Protein AF-A0A7R9BYL3-F1 (afdb_monomer_lite)

Radius of gyration: 35.92 Å; chains: 1; bounding box: 53×91×106 Å

Sequence (139 aa):
MCGCGKMTPLSLVSWRILCLKVLLVFSSTSARPHCCGPRDGAVPDSAQHYLMTFGYLPQSDFEIGNLRTEEELINAIKEMQTFAGIPATGKIDEKTLKLMHTPRCGLPDVDKSFGGDRTRPKRYLLQGQRWPRTALTWT

Structure (mmCIF, N/CA/C/O backbone):
data_AF-A0A7R9BYL3-F1
#
_entry.id   AF-A0A7R9BYL3-F1
#
loop_
_atom_site.group_PDB
_atom_site.id
_atom_site.type_symbol
_atom_site.label_atom_id
_atom_site.label_alt_id
_atom_site.label_comp_id
_atom_site.label_asym_id
_atom_site.label_entity_id
_atom_site.label_seq_id
_atom_site.pdbx_PDB_ins_code
_atom_site.Cartn_x
_atom_site.Cartn_y
_atom_site.Cartn_z
_atom_site.occupancy
_atom_site.B_iso_or_equiv
_atom_site.auth_seq_id
_atom_site.auth_comp_id
_atom_site.auth_asym_id
_atom_site.auth_atom_id
_atom_site.pdbx_PDB_model_num
ATOM 1 N N . MET A 1 1 ? -28.660 -72.169 81.710 1.00 34.34 1 MET A N 1
ATOM 2 C CA . MET A 1 1 ? -27.658 -73.121 81.185 1.00 34.34 1 MET A CA 1
ATOM 3 C C . MET A 1 1 ? -27.062 -72.544 79.905 1.00 34.34 1 MET A C 1
ATOM 5 O O . MET A 1 1 ? -27.837 -72.177 79.039 1.00 34.34 1 MET A O 1
ATOM 9 N N . CYS A 1 2 ? -25.731 -72.368 79.915 1.00 36.94 2 CYS A N 1
ATOM 10 C CA . CYS A 1 2 ? -24.716 -72.319 78.838 1.00 36.94 2 CYS A CA 1
ATOM 11 C C . CYS A 1 2 ? -25.166 -71.929 77.407 1.00 36.94 2 CYS A C 1
ATOM 13 O O . CYS A 1 2 ? -26.085 -72.527 76.877 1.00 36.94 2 CYS A O 1
ATOM 15 N N . GLY A 1 3 ? -24.554 -70.997 76.668 1.00 35.19 3 GLY A N 1
ATOM 16 C CA . GLY A 1 3 ? -23.188 -70.464 76.706 1.00 35.19 3 GLY A CA 1
ATOM 17 C C . GLY A 1 3 ? -22.341 -71.001 75.534 1.00 35.19 3 GLY A C 1
ATOM 18 O O . GLY A 1 3 ? -22.177 -72.209 75.429 1.00 35.19 3 GLY A O 1
ATOM 19 N N . CYS A 1 4 ? -21.758 -70.071 74.756 1.00 41.25 4 CYS A N 1
ATOM 20 C CA . CYS A 1 4 ? -20.717 -70.199 73.705 1.00 41.25 4 CYS A CA 1
ATOM 21 C C . CYS A 1 4 ? -21.119 -70.816 72.343 1.00 41.25 4 CYS A C 1
ATOM 23 O O . CYS A 1 4 ? -21.715 -71.874 72.292 1.00 41.25 4 CYS A O 1
ATOM 25 N N . GLY A 1 5 ? -20.773 -70.269 71.170 1.00 45.81 5 GLY A N 1
ATOM 26 C CA . GLY A 1 5 ? -19.981 -69.088 70.825 1.00 45.81 5 GLY A CA 1
ATOM 27 C C . GLY A 1 5 ? -19.107 -69.321 69.578 1.00 45.81 5 GLY A C 1
ATOM 28 O O . GLY A 1 5 ? -18.268 -70.209 69.599 1.00 45.81 5 GLY A O 1
ATOM 29 N N . LYS A 1 6 ? -19.227 -68.395 68.607 1.00 50.41 6 LYS A N 1
ATOM 30 C CA . LYS A 1 6 ? -18.206 -67.910 67.641 1.00 50.41 6 LYS A CA 1
ATOM 31 C C . LYS A 1 6 ? -17.907 -68.771 66.395 1.00 50.41 6 LYS A C 1
ATOM 33 O O . LYS A 1 6 ? -17.361 -69.854 66.503 1.00 50.41 6 LYS A O 1
ATOM 38 N N . MET A 1 7 ? -18.084 -68.189 65.203 1.00 45.28 7 MET A N 1
ATOM 39 C CA . MET A 1 7 ? -17.014 -67.519 64.431 1.00 45.28 7 MET A CA 1
ATOM 40 C C . MET A 1 7 ? -17.595 -66.859 63.165 1.00 45.28 7 MET A C 1
ATOM 42 O O . MET A 1 7 ? -18.456 -67.411 62.489 1.00 45.28 7 MET A O 1
ATOM 46 N N . THR A 1 8 ? -17.152 -65.631 62.904 1.00 57.56 8 THR A N 1
ATOM 47 C CA . THR A 1 8 ? -17.498 -64.770 61.762 1.00 57.56 8 THR A CA 1
ATOM 48 C C . THR A 1 8 ? -16.835 -65.254 60.465 1.00 57.56 8 THR A C 1
ATOM 50 O O . THR A 1 8 ? -15.825 -65.953 60.513 1.00 57.56 8 THR A O 1
ATOM 53 N N . PRO A 1 9 ? -17.357 -64.852 59.291 1.00 49.78 9 PRO A N 1
ATOM 54 C CA . PRO A 1 9 ? -16.570 -63.914 58.486 1.00 49.78 9 PRO A CA 1
ATOM 55 C C . PRO A 1 9 ? -17.449 -62.845 57.813 1.00 49.78 9 PRO A C 1
ATOM 57 O O . PRO A 1 9 ? -17.991 -63.027 56.725 1.00 49.78 9 PRO A O 1
ATOM 60 N N . LEU A 1 10 ? -17.548 -61.675 58.447 1.00 50.59 10 LEU A N 1
ATOM 61 C CA . LEU A 1 10 ? -17.973 -60.440 57.786 1.00 50.59 10 LEU A CA 1
ATOM 62 C C . LEU A 1 10 ? -16.727 -59.753 57.211 1.00 50.59 10 LEU A C 1
ATOM 64 O O . LEU A 1 10 ? -16.177 -58.855 57.839 1.00 50.59 10 LEU A O 1
ATOM 68 N N . SER A 1 11 ? -16.242 -60.181 56.044 1.00 56.84 11 SER A N 1
ATOM 69 C CA . SER A 1 11 ? -15.172 -59.433 55.351 1.00 56.84 11 SER A CA 1
ATOM 70 C C . SER A 1 11 ? -15.277 -59.364 53.828 1.00 56.84 11 SER A C 1
ATOM 72 O O . SER A 1 11 ? -14.435 -58.731 53.205 1.00 56.84 11 SER A O 1
ATOM 74 N N . LEU A 1 12 ? -16.325 -59.911 53.203 1.00 51.91 12 LEU A N 1
ATOM 75 C CA . LEU A 1 12 ? -16.410 -59.939 51.732 1.00 51.91 12 LEU A CA 1
ATOM 76 C C . LEU A 1 12 ? -17.567 -59.149 51.113 1.00 51.91 12 LEU A C 1
ATOM 78 O O . LEU A 1 12 ? -17.619 -58.999 49.895 1.00 51.91 12 LEU A O 1
ATOM 82 N N . VAL A 1 13 ? -18.451 -58.561 51.921 1.00 53.81 13 VAL A N 1
ATOM 83 C CA . VAL A 1 13 ? -19.599 -57.791 51.398 1.00 53.81 13 VAL A CA 1
ATOM 84 C C . VAL A 1 13 ? -19.360 -56.271 51.437 1.00 53.81 13 VAL A C 1
ATOM 86 O O . VAL A 1 13 ? -20.019 -55.522 50.721 1.00 53.81 13 VAL A O 1
ATOM 89 N N . SER A 1 14 ? -18.356 -55.801 52.189 1.00 54.31 14 SER A N 1
ATOM 90 C CA . SER A 1 14 ? -18.088 -54.362 52.371 1.00 54.31 14 SER A CA 1
ATOM 91 C C . SER A 1 14 ? -17.481 -53.679 51.131 1.00 54.31 14 SER A C 1
ATOM 93 O O . SER A 1 14 ? -17.739 -52.505 50.879 1.00 54.31 14 SER A O 1
ATOM 95 N N . TRP A 1 15 ? -16.749 -54.409 50.277 1.00 48.69 15 TRP A N 1
ATOM 96 C CA . TRP A 1 15 ? -16.133 -53.807 49.082 1.00 48.69 15 TRP A CA 1
ATOM 97 C C . TRP A 1 15 ? -17.114 -53.614 47.916 1.00 48.69 15 TRP A C 1
ATOM 99 O O . TRP A 1 15 ? -16.976 -52.687 47.121 1.00 48.69 15 TRP A O 1
ATOM 109 N N . ARG A 1 16 ? -18.156 -54.449 47.813 1.00 53.41 16 ARG A N 1
ATOM 110 C CA . ARG A 1 16 ? -19.139 -54.338 46.719 1.00 53.41 16 ARG A CA 1
ATOM 111 C C . ARG A 1 16 ? -20.052 -53.119 46.851 1.00 53.41 16 ARG A C 1
ATOM 113 O O . ARG A 1 16 ? -20.526 -52.609 45.842 1.00 53.41 16 ARG A O 1
ATOM 120 N N . ILE A 1 17 ? -20.259 -52.622 48.069 1.00 53.78 17 ILE A N 1
ATOM 121 C CA . ILE A 1 17 ? -21.100 -51.443 48.319 1.00 53.78 17 ILE A CA 1
ATOM 122 C C . ILE A 1 17 ? -20.288 -50.141 48.183 1.00 53.78 17 ILE A C 1
ATOM 124 O O . ILE A 1 17 ? -20.853 -49.107 47.824 1.00 53.78 17 ILE A O 1
ATOM 128 N N . LEU A 1 18 ? -18.960 -50.184 48.360 1.00 54.69 18 LEU A N 1
ATOM 129 C CA . LEU A 1 18 ? -18.101 -49.015 48.146 1.00 54.69 18 LEU A CA 1
ATOM 130 C C . LEU A 1 18 ? -17.991 -48.634 46.656 1.00 54.69 18 LEU A C 1
ATOM 132 O O . LEU A 1 18 ? -17.983 -47.451 46.336 1.00 54.69 18 LEU A O 1
ATOM 136 N N . CYS A 1 19 ? -17.998 -49.603 45.731 1.00 54.31 19 CYS A N 1
ATOM 137 C CA . CYS A 1 19 ? -17.966 -49.310 44.289 1.00 54.31 19 CYS A CA 1
ATOM 138 C C . CYS A 1 19 ? -19.270 -48.695 43.756 1.00 54.31 19 CYS A C 1
ATOM 140 O O . CYS A 1 19 ? -19.218 -47.882 42.836 1.00 54.31 19 CYS A O 1
ATOM 142 N N . LEU A 1 20 ? -20.435 -49.019 44.331 1.00 54.06 20 LEU A N 1
ATOM 143 C CA . LEU A 1 20 ? -21.704 -48.460 43.845 1.00 54.06 20 LEU A CA 1
ATOM 144 C C . LEU A 1 20 ? -21.924 -47.000 44.274 1.00 54.06 20 LEU A C 1
ATOM 146 O O . LEU A 1 20 ? -22.628 -46.264 43.590 1.00 54.06 20 LEU A O 1
ATOM 150 N N . LYS A 1 21 ? -21.294 -46.549 45.369 1.00 54.31 21 LYS A N 1
ATOM 151 C CA . LYS A 1 21 ? -21.314 -45.133 45.780 1.00 54.31 21 LYS A CA 1
ATOM 152 C C . LYS A 1 21 ? -20.292 -44.250 45.049 1.00 54.31 21 LYS A C 1
ATOM 154 O O . LYS A 1 21 ? -20.372 -43.035 45.184 1.00 54.31 21 LYS A O 1
ATOM 159 N N . VAL A 1 22 ? -19.394 -44.813 44.233 1.00 54.44 22 VAL A N 1
ATOM 160 C CA . VAL A 1 22 ? -18.512 -44.030 43.337 1.00 54.44 22 VAL A CA 1
ATOM 161 C C . VAL A 1 22 ? -19.260 -43.545 42.083 1.00 54.44 22 VAL A C 1
ATOM 163 O O . VAL A 1 22 ? -18.859 -42.565 41.464 1.00 54.44 22 VAL A O 1
ATOM 166 N N . LEU A 1 23 ? -20.411 -44.139 41.751 1.00 53.59 23 LEU A N 1
ATOM 167 C CA . LEU A 1 23 ? -21.240 -43.722 40.611 1.00 53.59 23 LEU A CA 1
ATOM 168 C C . LEU A 1 23 ? -22.202 -42.554 40.916 1.00 53.59 23 LEU A C 1
ATOM 170 O O . LEU A 1 23 ? -22.937 -42.136 40.028 1.00 53.59 23 LEU A O 1
ATOM 174 N N . LEU A 1 24 ? -22.191 -41.997 42.135 1.00 55.84 24 LEU A N 1
ATOM 175 C CA . LEU A 1 24 ? -23.010 -40.834 42.526 1.00 55.84 24 LEU A CA 1
ATOM 176 C C . LEU A 1 24 ? -22.201 -39.548 42.792 1.00 55.84 24 LEU A C 1
ATOM 178 O O . LEU A 1 24 ? -22.708 -38.638 43.439 1.00 55.84 24 LEU A O 1
ATOM 182 N N . VAL A 1 25 ? -20.967 -39.434 42.284 1.00 58.66 25 VAL A N 1
ATOM 183 C CA . VAL A 1 25 ? -20.218 -38.153 42.255 1.00 58.66 25 VAL A CA 1
ATOM 184 C C . VAL A 1 25 ? -19.450 -37.980 40.934 1.00 58.66 25 VAL A C 1
ATOM 186 O O . VAL A 1 25 ? -18.321 -37.513 40.901 1.00 58.66 25 VAL A O 1
ATOM 189 N N . PHE A 1 26 ? -20.067 -38.342 39.810 1.00 53.06 26 PHE A N 1
ATOM 190 C CA . PHE A 1 26 ? -19.662 -37.838 38.489 1.00 53.06 26 PHE A CA 1
ATOM 191 C C . PHE A 1 26 ? -20.772 -36.945 37.926 1.00 53.06 26 PHE A C 1
ATOM 193 O O . PHE A 1 26 ? -21.189 -37.054 36.778 1.00 53.06 26 PHE A O 1
ATOM 200 N N . SER A 1 27 ? -21.287 -36.049 38.772 1.00 55.34 27 SER A N 1
ATOM 201 C CA . SER A 1 27 ? -22.099 -34.928 38.308 1.00 55.34 27 SER A CA 1
ATOM 202 C C . SER A 1 27 ? -21.187 -33.980 37.541 1.00 55.34 27 SER A C 1
ATOM 204 O O . SER A 1 27 ? -20.434 -33.211 38.130 1.00 55.34 27 SER A O 1
ATOM 206 N N . SER A 1 28 ? -21.236 -34.131 36.219 1.00 56.81 28 SER A N 1
ATOM 207 C CA . SER A 1 28 ? -20.853 -33.196 35.167 1.00 56.81 28 SER A CA 1
ATOM 208 C C . SER A 1 28 ? -20.083 -31.964 35.643 1.00 56.81 28 SER A C 1
ATOM 210 O O . SER A 1 28 ? -20.663 -30.919 35.942 1.00 56.81 28 SER A O 1
ATOM 212 N N . THR A 1 29 ? -18.755 -32.036 35.585 1.00 57.16 29 THR A N 1
ATOM 213 C CA . THR A 1 29 ? -17.965 -30.835 35.338 1.00 57.16 29 THR A CA 1
ATOM 214 C C . THR A 1 29 ? -18.325 -30.352 33.936 1.00 57.16 29 THR A C 1
ATOM 216 O O . THR A 1 29 ? -17.708 -30.713 32.939 1.00 57.16 29 THR A O 1
ATOM 219 N N . SER A 1 30 ? -19.348 -29.503 33.842 1.00 62.41 30 SER A N 1
ATOM 220 C CA . SER A 1 30 ? -19.425 -28.537 32.752 1.00 62.41 30 SER A CA 1
ATOM 221 C C . SER A 1 30 ? -18.262 -27.565 32.957 1.00 62.41 30 SER A C 1
ATOM 223 O O . SER A 1 30 ? -18.450 -26.418 33.369 1.00 62.41 30 SER A O 1
ATOM 225 N N . ALA A 1 31 ? -17.042 -28.016 32.656 1.00 56.78 31 ALA A N 1
ATOM 226 C CA . ALA A 1 31 ? -16.060 -27.118 32.095 1.00 56.78 31 ALA A CA 1
ATOM 227 C C . ALA A 1 31 ? -16.722 -26.628 30.812 1.00 56.78 31 ALA A C 1
ATOM 229 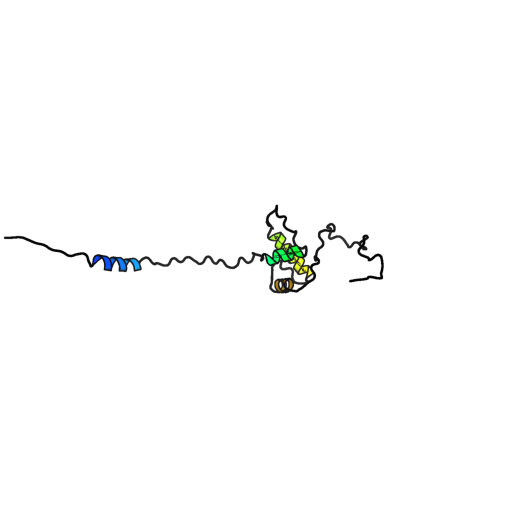O O . ALA A 1 31 ? -16.744 -27.329 29.801 1.00 56.78 31 ALA A O 1
ATOM 230 N N . ARG A 1 32 ? -17.375 -25.461 30.897 1.00 54.88 32 ARG A N 1
ATOM 231 C CA . ARG A 1 32 ? -17.724 -24.708 29.702 1.00 54.88 32 ARG A CA 1
ATOM 232 C C . ARG A 1 32 ? -16.436 -24.723 28.888 1.00 54.88 32 ARG A C 1
ATOM 234 O O . ARG A 1 32 ? -15.416 -24.312 29.453 1.00 54.88 32 ARG A O 1
ATOM 241 N N . PRO A 1 33 ? -16.422 -25.219 27.639 1.00 56.66 33 PRO A N 1
ATOM 242 C CA . PRO A 1 33 ? -15.342 -24.822 26.770 1.00 56.66 33 PRO A CA 1
ATOM 243 C C . PRO A 1 33 ? -15.391 -23.305 26.853 1.00 56.66 33 PRO A C 1
ATOM 245 O O . PRO A 1 33 ? -16.400 -22.687 26.504 1.00 56.66 33 PRO A O 1
ATOM 248 N N . HIS A 1 34 ? -14.365 -22.705 27.460 1.00 55.28 34 HIS A N 1
ATOM 249 C CA . HIS A 1 34 ? -14.082 -21.326 27.157 1.00 55.28 34 HIS A CA 1
ATOM 250 C C . HIS A 1 34 ? -14.051 -21.340 25.645 1.00 55.28 34 HIS A C 1
ATOM 252 O O . HIS A 1 34 ? -13.241 -22.052 25.047 1.00 55.28 34 HIS A O 1
ATOM 258 N N . CYS A 1 35 ? -15.041 -20.687 25.049 1.00 55.59 35 CYS A N 1
ATOM 259 C CA . CYS A 1 35 ? -15.062 -20.431 23.637 1.00 55.59 35 CYS A CA 1
ATOM 260 C C . CYS A 1 35 ? -13.837 -19.547 23.405 1.00 55.59 35 CYS A C 1
ATOM 262 O O . CYS A 1 35 ? -13.938 -18.325 23.364 1.00 55.59 35 CYS A O 1
ATOM 264 N N . CYS A 1 36 ? -12.657 -20.150 23.302 1.00 57.06 36 CYS A N 1
ATOM 265 C CA . CYS A 1 36 ? -11.567 -19.599 22.538 1.00 57.06 36 CYS A CA 1
ATOM 266 C C . CYS A 1 36 ? -12.036 -19.718 21.092 1.00 57.06 36 CYS A C 1
ATOM 268 O O . CYS A 1 36 ? -11.618 -20.597 20.344 1.00 57.06 36 CYS A O 1
ATOM 270 N N . GLY A 1 37 ? -12.994 -18.857 20.737 1.00 57.94 37 GLY A N 1
ATOM 271 C CA . GLY A 1 37 ? -13.158 -18.467 19.357 1.00 57.94 37 GLY A CA 1
ATOM 272 C C . GLY A 1 37 ? -11.819 -17.902 18.880 1.00 57.94 37 GLY A C 1
ATOM 273 O O . GLY A 1 37 ? -11.032 -17.411 19.704 1.00 57.94 37 GLY A O 1
ATOM 274 N N . PRO A 1 38 ? -11.527 -17.990 17.577 1.00 56.66 38 PRO A N 1
ATOM 275 C CA . PRO A 1 38 ? -10.407 -17.267 17.002 1.00 56.66 38 PRO A CA 1
ATOM 276 C C . PRO A 1 38 ? -10.449 -15.822 17.507 1.00 56.66 38 PRO A C 1
ATOM 278 O O . PRO A 1 38 ? -11.493 -15.174 17.478 1.00 56.66 38 PRO A O 1
ATOM 281 N N . ARG A 1 39 ? -9.335 -15.320 18.048 1.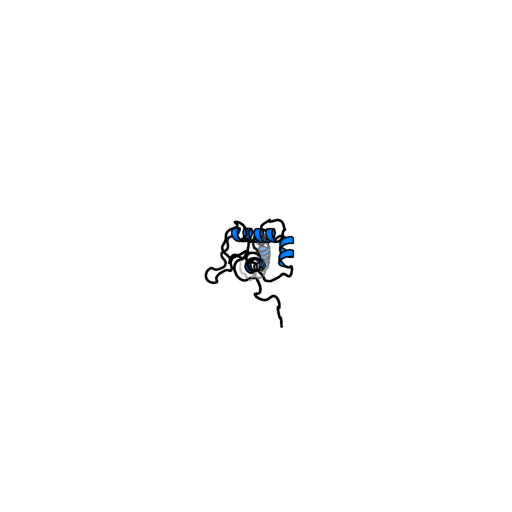00 50.91 39 ARG A N 1
ATOM 282 C CA . ARG A 1 39 ? -9.195 -13.884 18.289 1.00 50.91 39 ARG A CA 1
ATOM 283 C C . ARG A 1 39 ? -9.258 -13.222 16.914 1.00 50.91 39 ARG A C 1
ATOM 285 O O . ARG A 1 39 ? -8.250 -13.209 16.217 1.00 50.91 39 ARG A O 1
ATOM 292 N N . ASP A 1 40 ? -10.402 -12.648 16.556 1.00 52.06 40 ASP A N 1
ATOM 293 C CA . ASP A 1 40 ? -10.636 -11.933 15.286 1.00 52.06 40 ASP A CA 1
ATOM 294 C C . ASP A 1 40 ? -9.735 -10.688 15.079 1.00 52.06 40 ASP A C 1
ATOM 296 O O . ASP A 1 40 ? -9.908 -9.942 14.119 1.00 52.06 40 ASP A O 1
ATOM 300 N N . GLY A 1 41 ? -8.765 -10.449 15.970 1.00 54.19 41 GLY A N 1
ATOM 301 C CA . GLY A 1 41 ? -7.773 -9.372 15.892 1.00 54.19 41 GLY A CA 1
ATOM 302 C C . GLY A 1 41 ? -6.314 -9.841 15.879 1.00 54.19 41 GLY A C 1
ATOM 303 O O . GLY A 1 41 ? -5.413 -9.009 15.826 1.00 54.19 41 GLY A O 1
ATOM 304 N N . ALA A 1 42 ? -6.038 -11.151 15.933 1.00 58.22 42 ALA A N 1
ATOM 305 C CA . ALA A 1 42 ? -4.667 -11.645 15.817 1.00 58.22 42 ALA A CA 1
ATOM 306 C C . ALA A 1 42 ? -4.261 -11.683 14.337 1.00 58.22 42 ALA A C 1
ATOM 308 O O . ALA A 1 42 ? -4.511 -12.656 13.628 1.00 58.22 42 ALA A O 1
ATOM 309 N N . VAL A 1 43 ? -3.653 -10.597 13.861 1.00 65.12 43 VAL A N 1
ATOM 310 C CA . VAL A 1 43 ? -3.031 -10.555 12.535 1.00 65.12 43 VAL A CA 1
ATOM 311 C C . VAL A 1 43 ? -1.911 -11.598 12.482 1.00 65.12 43 VAL A C 1
ATOM 313 O O . VAL A 1 43 ? -1.039 -11.570 13.354 1.00 65.12 43 VAL A O 1
ATOM 316 N N . PRO A 1 44 ? -1.907 -12.507 11.489 1.00 77.00 44 PRO A N 1
ATOM 317 C CA . PRO A 1 44 ? -0.884 -13.539 11.404 1.00 77.00 44 PRO A CA 1
ATOM 318 C C . PRO A 1 44 ? 0.501 -12.905 11.238 1.00 77.00 44 PRO A C 1
ATOM 320 O O . PRO A 1 44 ? 0.643 -11.892 10.550 1.00 77.00 44 PRO A O 1
ATOM 323 N N . ASP A 1 45 ? 1.534 -13.518 11.818 1.00 79.50 45 ASP A N 1
ATOM 324 C CA . ASP A 1 45 ? 2.917 -13.016 11.744 1.00 79.50 45 ASP A CA 1
ATOM 325 C C . ASP A 1 45 ? 3.383 -12.818 10.290 1.00 79.50 45 ASP A C 1
ATOM 327 O O . ASP A 1 45 ? 4.100 -11.867 9.969 1.00 79.50 45 ASP A O 1
ATOM 331 N N . SER A 1 46 ? 2.887 -13.661 9.375 1.00 84.56 46 SER A N 1
ATOM 332 C CA . SER A 1 46 ? 3.122 -13.539 7.933 1.00 84.56 46 SER A CA 1
ATOM 333 C C . SER A 1 46 ? 2.625 -12.211 7.354 1.00 84.56 46 SER A C 1
ATOM 335 O O . SER A 1 46 ? 3.259 -11.654 6.455 1.00 84.56 46 SER A O 1
ATOM 337 N N . ALA A 1 47 ? 1.524 -11.669 7.876 1.00 89.75 47 ALA A N 1
ATOM 338 C CA . ALA A 1 47 ? 0.977 -10.405 7.415 1.00 89.75 47 ALA A CA 1
ATOM 339 C C . ALA A 1 47 ? 1.725 -9.193 7.960 1.00 89.75 47 ALA A C 1
ATOM 341 O O . ALA A 1 47 ? 1.912 -8.220 7.232 1.00 89.75 47 ALA A O 1
ATOM 342 N N . GLN A 1 48 ? 2.228 -9.266 9.190 1.00 89.38 48 GLN A N 1
ATOM 343 C CA . GLN A 1 48 ? 3.096 -8.216 9.725 1.00 89.38 48 GLN A CA 1
ATOM 344 C C . GLN A 1 48 ? 4.389 -8.117 8.910 1.00 89.38 48 GLN A C 1
ATOM 346 O O . GLN A 1 48 ? 4.770 -7.026 8.485 1.00 89.38 48 GLN A O 1
ATOM 351 N N . HIS A 1 49 ? 5.010 -9.260 8.603 1.00 89.75 49 HIS A N 1
ATOM 352 C CA . HIS A 1 49 ? 6.208 -9.308 7.766 1.00 89.75 49 HIS A CA 1
ATOM 353 C C . HIS A 1 49 ? 5.962 -8.730 6.362 1.00 89.75 49 HIS A C 1
ATOM 355 O O . HIS A 1 49 ? 6.786 -7.976 5.839 1.00 89.75 49 HIS A O 1
ATOM 361 N N . TYR A 1 50 ? 4.811 -9.039 5.757 1.00 92.12 50 TYR A N 1
ATOM 362 C CA . TYR A 1 50 ? 4.406 -8.463 4.472 1.00 92.12 50 TYR A CA 1
ATOM 363 C C . TYR A 1 50 ? 4.336 -6.929 4.541 1.00 92.12 50 TYR A C 1
ATOM 365 O O . TYR A 1 50 ? 4.940 -6.239 3.721 1.00 92.12 50 TYR A O 1
ATOM 373 N N . LEU A 1 51 ? 3.651 -6.384 5.551 1.00 92.19 51 LEU A N 1
ATOM 374 C CA . LEU A 1 51 ? 3.505 -4.936 5.726 1.00 92.19 51 LEU A CA 1
ATOM 375 C C . LEU A 1 51 ? 4.852 -4.233 5.967 1.00 92.19 51 LEU A C 1
ATOM 377 O O . LEU A 1 51 ? 5.038 -3.112 5.493 1.00 92.19 51 LEU A O 1
ATOM 381 N N . MET A 1 52 ? 5.801 -4.887 6.645 1.00 90.06 52 MET A N 1
ATOM 382 C CA . MET A 1 52 ? 7.167 -4.372 6.824 1.00 90.06 52 MET A CA 1
ATOM 383 C C . MET A 1 52 ? 7.972 -4.387 5.521 1.00 90.06 52 MET A C 1
ATOM 385 O O . MET A 1 52 ? 8.629 -3.402 5.191 1.00 90.06 52 MET A O 1
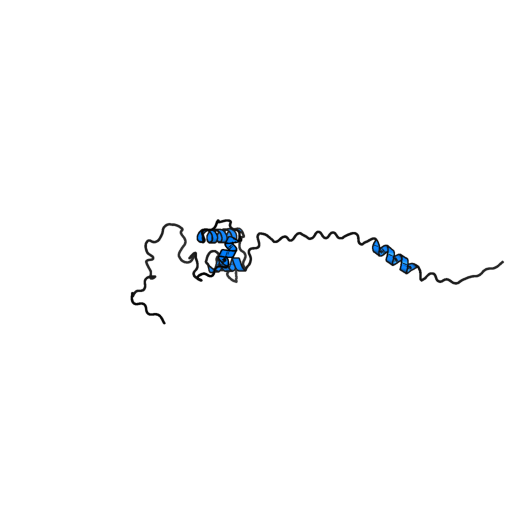ATOM 389 N N . THR A 1 53 ? 7.898 -5.483 4.760 1.00 89.88 53 THR A N 1
ATOM 390 C CA . THR A 1 53 ? 8.653 -5.657 3.504 1.00 89.88 53 THR A CA 1
ATOM 391 C C . THR A 1 53 ? 8.330 -4.551 2.500 1.00 89.88 53 THR A C 1
ATOM 393 O O . THR A 1 53 ? 9.211 -4.075 1.789 1.00 89.88 53 THR A O 1
ATOM 396 N N . PHE A 1 54 ? 7.073 -4.107 2.476 1.00 92.06 54 PHE A N 1
ATOM 397 C CA . PHE A 1 54 ? 6.587 -3.135 1.499 1.00 92.06 54 PHE A CA 1
ATOM 398 C C . PHE A 1 54 ? 6.471 -1.702 2.018 1.00 92.06 54 PHE A C 1
ATOM 400 O O . PHE A 1 54 ? 5.989 -0.826 1.301 1.00 92.06 54 PHE A O 1
ATOM 407 N N . GLY A 1 55 ? 6.970 -1.445 3.230 1.00 90.44 55 GLY A N 1
ATOM 408 C CA . GLY A 1 55 ? 7.109 -0.096 3.783 1.00 90.44 55 GLY A CA 1
ATOM 409 C C . GLY A 1 55 ? 5.863 0.457 4.480 1.00 90.44 55 GLY A C 1
ATOM 410 O O . GLY A 1 55 ? 5.882 1.597 4.951 1.00 90.44 55 GLY A O 1
ATOM 411 N N . TYR A 1 56 ? 4.792 -0.328 4.619 1.00 91.94 56 TYR A N 1
ATOM 412 C CA . TYR A 1 56 ? 3.588 0.092 5.348 1.00 91.94 56 TYR A CA 1
ATOM 413 C C . TYR A 1 56 ? 3.826 0.154 6.858 1.00 91.94 56 TYR A C 1
ATOM 415 O O . TYR A 1 56 ? 3.343 1.078 7.513 1.00 91.94 56 TYR A O 1
ATOM 423 N N . LEU A 1 57 ? 4.645 -0.750 7.399 1.00 89.44 57 LEU A N 1
ATOM 424 C CA . LEU A 1 57 ? 5.027 -0.789 8.813 1.00 89.44 57 LEU A CA 1
ATOM 425 C C . LEU A 1 57 ? 6.546 -0.572 8.969 1.00 89.44 57 LEU A C 1
ATOM 427 O O . LEU A 1 57 ? 7.303 -1.065 8.130 1.00 89.44 57 LEU A O 1
ATOM 431 N N . PRO A 1 58 ? 7.025 0.157 9.997 1.00 85.62 58 PRO A N 1
ATOM 432 C CA . PRO A 1 58 ? 8.456 0.238 10.279 1.00 85.62 58 PRO A CA 1
ATOM 433 C C . PRO A 1 58 ? 9.026 -1.140 10.643 1.00 85.62 58 PRO A C 1
ATOM 435 O O . PRO A 1 58 ? 8.358 -1.963 11.279 1.00 85.62 58 PRO A O 1
ATOM 438 N N . GLN A 1 59 ? 10.278 -1.386 10.252 1.00 81.81 59 GLN A N 1
ATOM 439 C CA . GLN A 1 59 ? 11.005 -2.581 10.678 1.00 81.81 59 GLN A CA 1
ATOM 440 C C . GLN A 1 59 ? 11.183 -2.537 12.201 1.00 81.81 59 GLN A C 1
ATOM 442 O O . GLN A 1 59 ? 11.475 -1.489 12.770 1.00 81.81 59 GLN A O 1
ATOM 447 N N . SER A 1 60 ? 10.931 -3.657 12.881 1.00 74.19 60 SER A N 1
ATOM 448 C CA . SER A 1 60 ? 11.160 -3.754 14.322 1.00 74.19 60 SER A CA 1
ATOM 449 C C . SER A 1 60 ? 12.652 -3.859 14.618 1.00 74.19 60 SER A C 1
ATOM 451 O O . SER A 1 60 ? 13.283 -4.819 14.180 1.00 74.19 60 SER A O 1
ATOM 453 N N . ASP A 1 61 ? 13.185 -2.934 15.410 1.00 66.69 61 ASP A N 1
ATOM 454 C CA . ASP A 1 61 ? 14.519 -3.077 15.989 1.00 66.69 61 ASP A CA 1
ATOM 455 C C . ASP A 1 61 ? 14.517 -4.208 17.025 1.00 66.69 61 ASP A C 1
ATOM 457 O O . ASP A 1 61 ? 13.581 -4.333 17.815 1.00 66.69 61 ASP A O 1
ATOM 461 N N . PHE A 1 62 ? 15.570 -5.029 17.059 1.00 59.12 62 PHE A N 1
ATOM 462 C CA . PHE A 1 62 ? 15.697 -6.126 18.032 1.00 59.12 62 PHE A CA 1
ATOM 463 C C . PHE A 1 62 ? 15.636 -5.643 19.493 1.00 59.12 62 PHE A C 1
ATOM 465 O O . PHE A 1 62 ? 15.247 -6.403 20.377 1.00 59.12 62 PHE A O 1
ATOM 472 N N . GLU A 1 63 ? 16.004 -4.383 19.739 1.00 60.81 63 GLU A N 1
ATOM 473 C CA . GLU A 1 63 ? 16.010 -3.754 21.065 1.00 60.81 63 GLU A CA 1
ATOM 474 C C . GLU A 1 63 ? 14.607 -3.349 21.538 1.00 60.81 63 GLU A C 1
ATOM 476 O O . GLU A 1 63 ? 14.307 -3.395 22.731 1.00 60.81 63 GLU A O 1
ATOM 481 N N . ILE A 1 64 ? 13.722 -3.001 20.600 1.00 60.44 64 ILE A N 1
ATOM 482 C CA . ILE A 1 64 ? 12.335 -2.617 20.851 1.00 60.44 64 ILE A CA 1
ATOM 483 C C . ILE A 1 64 ? 11.491 -3.779 20.341 1.00 60.44 64 ILE A C 1
ATOM 485 O O . ILE A 1 64 ? 10.974 -3.750 19.221 1.00 60.44 64 ILE A O 1
ATOM 489 N N . GLY A 1 65 ? 11.396 -4.840 21.152 1.00 58.47 65 GLY A N 1
ATOM 490 C CA . GLY A 1 65 ? 10.549 -6.001 20.857 1.00 58.47 65 GLY A CA 1
ATOM 491 C C . GLY A 1 65 ? 9.191 -5.559 20.304 1.00 58.47 65 GLY A C 1
ATOM 492 O O . GLY A 1 65 ? 8.728 -4.487 20.674 1.00 58.47 65 GLY A O 1
ATOM 493 N N . ASN A 1 66 ? 8.604 -6.350 19.396 1.00 69.12 66 ASN A N 1
ATOM 494 C CA . ASN A 1 66 ? 7.475 -6.049 18.489 1.00 69.12 66 ASN A CA 1
ATOM 495 C C . ASN A 1 66 ? 6.150 -5.574 19.155 1.00 69.12 66 ASN A C 1
ATOM 497 O O . ASN A 1 66 ? 5.069 -6.092 18.889 1.00 69.12 66 ASN A O 1
ATOM 501 N N . LEU A 1 67 ? 6.216 -4.588 20.043 1.00 69.31 67 LEU A N 1
ATOM 502 C CA . LEU A 1 67 ? 5.124 -3.879 20.682 1.00 69.31 67 LEU A CA 1
ATOM 503 C C . LEU A 1 67 ? 4.608 -2.874 19.658 1.00 69.31 67 LEU A C 1
ATOM 505 O O . LEU A 1 67 ? 5.134 -1.769 19.526 1.00 69.31 67 LEU A O 1
ATOM 509 N N . ARG A 1 68 ? 3.612 -3.299 18.885 1.00 78.25 68 ARG A N 1
ATOM 510 C CA . ARG A 1 68 ? 2.861 -2.439 17.969 1.00 78.25 68 ARG A CA 1
ATOM 511 C C . ARG A 1 68 ? 1.471 -2.213 18.518 1.00 78.25 68 ARG A C 1
ATOM 513 O O . ARG A 1 68 ? 0.880 -3.113 19.118 1.00 78.25 68 ARG A O 1
ATOM 520 N N . THR A 1 69 ? 0.953 -1.008 18.319 1.00 86.50 69 THR A N 1
ATOM 521 C CA . THR A 1 69 ? -0.445 -0.738 18.642 1.00 86.50 69 THR A CA 1
ATOM 522 C C . THR A 1 69 ? -1.332 -1.358 17.568 1.00 86.50 69 THR A C 1
ATOM 524 O O . THR A 1 69 ? -0.976 -1.424 16.390 1.00 86.50 69 THR A O 1
ATOM 527 N N . GLU A 1 70 ? -2.513 -1.818 17.970 1.00 87.19 70 GLU A N 1
ATOM 528 C CA . GLU A 1 70 ? -3.511 -2.339 17.033 1.00 87.19 70 GLU A CA 1
ATOM 529 C C . GLU A 1 70 ? -3.901 -1.275 15.992 1.00 87.19 70 GLU A C 1
ATOM 531 O O . GLU A 1 70 ? -4.074 -1.573 14.813 1.00 87.19 70 GLU A O 1
ATOM 536 N N . GLU A 1 71 ? -3.946 -0.008 16.405 1.00 90.00 71 GLU A N 1
ATOM 537 C CA . GLU A 1 71 ? -4.240 1.130 15.535 1.00 90.00 71 GLU A CA 1
ATOM 538 C C . GLU A 1 71 ? -3.197 1.316 14.425 1.00 90.00 71 GLU A C 1
ATOM 540 O O . GLU A 1 71 ? -3.566 1.561 13.274 1.00 90.00 71 GLU A O 1
ATOM 545 N N . GLU A 1 72 ? -1.904 1.174 14.738 1.00 89.44 72 GLU A N 1
ATOM 546 C CA . GLU A 1 72 ? -0.826 1.271 13.747 1.00 89.44 72 GLU A CA 1
ATOM 547 C C . GLU A 1 72 ? -0.973 0.184 12.678 1.00 89.44 72 GLU A C 1
ATOM 549 O O . GLU A 1 72 ? -0.860 0.451 11.479 1.00 89.44 72 GLU A O 1
ATOM 554 N N . LEU A 1 73 ? -1.317 -1.029 13.106 1.00 90.62 73 LEU A N 1
ATOM 555 C CA . LEU A 1 73 ? -1.517 -2.162 12.217 1.00 90.62 73 LEU A CA 1
ATOM 556 C C . LEU A 1 73 ? -2.746 -1.983 11.319 1.00 90.62 73 LEU A C 1
ATOM 558 O O . LEU A 1 73 ? -2.664 -2.197 10.109 1.00 90.62 73 LEU A O 1
ATOM 562 N N . ILE A 1 74 ? -3.867 -1.536 11.888 1.00 93.38 74 ILE A N 1
ATOM 563 C CA . ILE A 1 74 ? -5.090 -1.227 11.135 1.00 93.38 74 ILE A CA 1
ATOM 564 C C . ILE A 1 74 ? -4.807 -0.145 10.089 1.00 93.38 74 ILE A C 1
ATOM 566 O O . ILE A 1 74 ? -5.254 -0.257 8.945 1.00 93.38 74 ILE A O 1
ATOM 570 N N . ASN A 1 75 ? -4.056 0.895 10.454 1.00 93.50 75 ASN A N 1
ATOM 571 C CA . ASN A 1 75 ? -3.695 1.968 9.533 1.00 93.50 75 ASN A CA 1
ATOM 572 C C . ASN A 1 75 ? -2.786 1.466 8.404 1.00 93.50 75 ASN A C 1
ATOM 574 O O . ASN A 1 75 ? -3.060 1.762 7.242 1.00 93.50 75 ASN A O 1
ATOM 578 N N . ALA A 1 76 ? -1.783 0.641 8.711 1.00 93.56 76 ALA A N 1
ATOM 579 C CA . ALA A 1 76 ? -0.923 0.022 7.702 1.00 93.56 76 ALA A CA 1
ATOM 580 C C . ALA A 1 76 ? -1.722 -0.857 6.720 1.00 93.56 76 ALA A C 1
ATOM 582 O O . ALA A 1 76 ? -1.519 -0.781 5.506 1.00 93.56 76 ALA A O 1
ATOM 583 N N . ILE A 1 77 ? -2.683 -1.644 7.222 1.00 94.88 77 ILE A N 1
ATOM 584 C CA . ILE A 1 77 ? -3.572 -2.459 6.379 1.00 94.88 77 ILE A CA 1
ATOM 585 C C . ILE A 1 77 ? -4.428 -1.565 5.478 1.00 94.88 77 ILE A C 1
ATOM 587 O O . ILE A 1 77 ? -4.563 -1.855 4.289 1.00 94.88 77 ILE A O 1
ATOM 591 N N . LYS A 1 78 ? -4.980 -0.466 6.006 1.00 95.69 78 LYS A N 1
ATOM 592 C CA . LYS A 1 78 ? -5.755 0.491 5.202 1.00 95.69 78 LYS A CA 1
ATOM 593 C C . LYS A 1 78 ? -4.907 1.112 4.100 1.00 95.69 78 LYS A C 1
ATOM 595 O O . LYS A 1 78 ? -5.361 1.149 2.962 1.00 95.69 78 LYS A O 1
ATOM 600 N N . GLU A 1 79 ? -3.689 1.560 4.400 1.00 94.69 79 GLU A N 1
ATOM 601 C CA . GLU A 1 79 ? -2.792 2.138 3.390 1.00 94.69 79 GLU A CA 1
ATOM 602 C C . GLU A 1 79 ? -2.488 1.128 2.274 1.00 94.69 79 GLU A C 1
ATOM 604 O O . GLU A 1 79 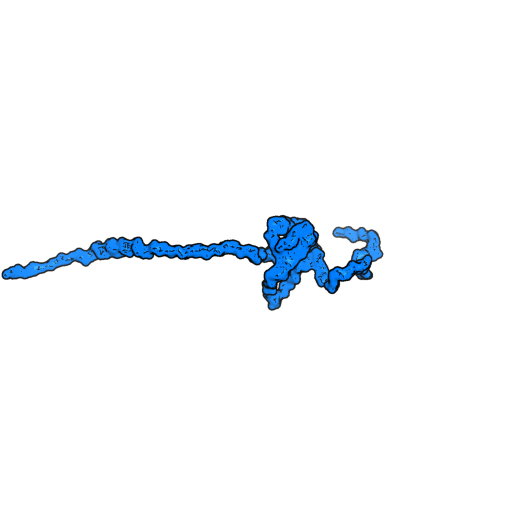? -2.650 1.444 1.092 1.00 94.69 79 GLU A O 1
ATOM 609 N N . MET A 1 80 ? -2.177 -0.118 2.631 1.00 94.81 80 MET A N 1
ATOM 610 C CA . MET A 1 80 ? -1.990 -1.202 1.665 1.00 94.81 80 MET A CA 1
ATOM 611 C C . MET A 1 80 ? -3.241 -1.447 0.811 1.00 94.81 80 MET A C 1
ATOM 613 O O . MET A 1 80 ? -3.152 -1.552 -0.412 1.00 94.81 80 MET A O 1
ATOM 617 N N . GLN A 1 81 ? -4.420 -1.508 1.433 1.00 96.12 81 GLN A N 1
ATOM 618 C CA . GLN A 1 81 ? -5.691 -1.696 0.729 1.00 96.12 81 GLN A CA 1
ATOM 619 C C . GLN A 1 81 ? -5.985 -0.541 -0.238 1.00 96.12 81 GLN A C 1
ATOM 621 O O . GLN A 1 81 ? -6.394 -0.787 -1.374 1.00 96.12 81 GLN A O 1
ATOM 626 N N . THR A 1 82 ? -5.715 0.705 0.168 1.00 95.25 82 THR A N 1
ATOM 627 C CA . THR A 1 82 ? -5.883 1.874 -0.708 1.00 95.25 82 THR A CA 1
ATOM 628 C C . THR A 1 82 ? -4.932 1.850 -1.899 1.00 95.25 82 THR A C 1
ATOM 630 O O . THR A 1 82 ? -5.363 2.137 -3.013 1.00 95.25 82 THR A O 1
ATOM 633 N N . PHE A 1 83 ? -3.674 1.451 -1.694 1.00 93.44 83 PHE A N 1
ATOM 634 C CA . PHE A 1 83 ? -2.690 1.313 -2.770 1.00 93.44 83 PHE A CA 1
ATOM 635 C C . PHE A 1 83 ? -3.109 0.245 -3.786 1.00 93.44 83 PHE A C 1
ATOM 637 O O . PHE A 1 83 ? -3.015 0.438 -4.994 1.00 93.44 83 PHE A O 1
ATOM 644 N N . ALA A 1 84 ? -3.651 -0.859 -3.282 1.00 92.88 84 ALA A N 1
ATOM 645 C CA . ALA A 1 84 ? -4.187 -1.954 -4.073 1.00 92.88 84 ALA A CA 1
ATOM 646 C C . ALA A 1 84 ? -5.519 -1.656 -4.787 1.00 92.88 84 ALA A C 1
ATOM 648 O O . ALA A 1 84 ? -5.979 -2.476 -5.583 1.00 92.88 84 ALA A O 1
ATOM 649 N N . GLY A 1 85 ? -6.180 -0.538 -4.474 1.00 94.56 85 GLY A N 1
ATOM 650 C CA . GLY A 1 85 ? -7.505 -0.213 -5.008 1.00 94.56 85 GLY A CA 1
ATOM 651 C C . GLY A 1 85 ? -8.638 -1.106 -4.480 1.00 94.56 85 GLY A C 1
ATOM 652 O O . GLY A 1 85 ? -9.682 -1.219 -5.123 1.00 94.56 85 GLY A O 1
ATOM 653 N N . ILE A 1 86 ? -8.453 -1.751 -3.324 1.00 94.94 86 ILE A N 1
ATOM 654 C CA . ILE A 1 86 ? -9.487 -2.537 -2.630 1.00 94.94 86 ILE A CA 1
ATOM 655 C C . ILE A 1 86 ? -10.062 -1.721 -1.455 1.00 94.94 86 ILE A C 1
ATOM 657 O O . ILE A 1 86 ? -9.428 -0.766 -1.006 1.00 94.94 86 ILE A O 1
ATOM 661 N N . PRO A 1 87 ? -11.273 -2.026 -0.949 1.00 95.81 87 PRO A N 1
ATOM 662 C CA . PRO A 1 87 ? -11.865 -1.242 0.136 1.00 95.81 87 PRO A CA 1
ATOM 663 C C . PRO A 1 87 ? -10.981 -1.238 1.391 1.00 95.81 87 PRO A C 1
ATOM 665 O O . PRO A 1 87 ? -10.540 -2.291 1.846 1.00 95.81 87 PRO A O 1
ATOM 668 N N . ALA A 1 88 ? -10.763 -0.047 1.957 1.00 95.25 88 ALA A N 1
ATOM 669 C CA . ALA A 1 88 ? -9.919 0.184 3.128 1.00 95.25 88 ALA A CA 1
ATOM 670 C C . ALA A 1 88 ? -10.637 -0.186 4.440 1.00 95.25 88 ALA A C 1
ATOM 672 O O . ALA A 1 88 ? -11.010 0.676 5.240 1.00 95.25 88 ALA A O 1
ATOM 673 N N . THR A 1 89 ? -10.871 -1.479 4.647 1.00 93.69 89 THR A N 1
ATOM 674 C CA . THR A 1 89 ? -11.516 -2.024 5.849 1.00 93.69 89 THR A CA 1
ATOM 675 C C . THR A 1 89 ? -10.598 -1.985 7.070 1.00 93.69 89 THR A C 1
ATOM 677 O O . THR A 1 89 ? -11.079 -1.876 8.198 1.00 93.69 89 THR A O 1
ATOM 680 N N . GLY A 1 90 ? -9.278 -2.037 6.860 1.00 92.69 90 GLY A N 1
ATOM 681 C CA . GLY A 1 90 ? -8.289 -2.173 7.931 1.00 92.69 90 GLY A CA 1
ATOM 682 C C . GLY A 1 90 ? -8.268 -3.557 8.575 1.00 92.69 90 GLY A C 1
ATOM 683 O O . GLY A 1 90 ? -7.669 -3.731 9.631 1.00 92.69 90 GLY A O 1
ATOM 684 N N . LYS A 1 91 ? -8.925 -4.533 7.942 1.00 93.56 91 LYS A N 1
ATOM 685 C CA . LYS A 1 91 ? -8.943 -5.940 8.338 1.00 93.56 91 LYS A CA 1
ATOM 686 C C . LYS A 1 91 ? -8.410 -6.797 7.202 1.00 93.56 91 LYS A C 1
ATOM 688 O O . LYS A 1 91 ? -8.465 -6.417 6.034 1.00 93.56 91 LYS A O 1
ATOM 693 N N . ILE A 1 92 ? -7.887 -7.964 7.547 1.00 92.12 92 ILE A N 1
ATOM 694 C CA . ILE A 1 92 ? -7.374 -8.913 6.562 1.00 92.12 92 ILE A CA 1
ATOM 695 C C . ILE A 1 92 ? -8.549 -9.734 6.031 1.00 92.12 92 ILE A C 1
ATOM 697 O O . ILE A 1 92 ? -8.865 -10.809 6.534 1.00 92.12 92 ILE A O 1
ATOM 701 N N . ASP A 1 93 ? -9.218 -9.184 5.022 1.00 92.62 93 ASP A N 1
ATOM 702 C CA . ASP A 1 93 ? -10.314 -9.847 4.317 1.00 92.62 93 ASP A CA 1
ATOM 703 C C . ASP A 1 93 ? -9.772 -10.859 3.290 1.00 92.62 93 ASP A C 1
ATOM 705 O O . ASP A 1 93 ? -8.610 -10.800 2.883 1.00 92.62 93 ASP A O 1
ATOM 709 N N . GLU A 1 94 ? -10.622 -11.742 2.759 1.00 93.69 94 GLU A N 1
ATOM 710 C CA . GLU A 1 94 ? -10.218 -12.714 1.725 1.00 93.69 94 GLU A CA 1
ATOM 711 C C . GLU A 1 94 ? -9.579 -12.060 0.490 1.00 93.69 94 GLU A C 1
ATOM 713 O O . GLU A 1 94 ? -8.659 -12.608 -0.117 1.00 93.69 94 GLU A O 1
ATOM 718 N N . LYS A 1 95 ? -10.057 -10.870 0.104 1.00 93.19 95 LYS A N 1
ATOM 719 C CA . LYS A 1 95 ? -9.479 -10.090 -1.002 1.00 93.19 95 LYS A CA 1
ATOM 720 C C . LYS A 1 95 ? -8.064 -9.622 -0.667 1.00 93.19 95 LYS A C 1
ATOM 722 O O . LYS A 1 95 ? -7.188 -9.666 -1.525 1.00 93.19 95 LYS A O 1
ATOM 727 N N . THR A 1 96 ? -7.848 -9.207 0.577 1.00 94.44 96 THR A N 1
ATOM 728 C CA . THR A 1 96 ? -6.544 -8.788 1.090 1.00 94.44 96 THR A CA 1
ATOM 729 C C . THR A 1 96 ? -5.582 -9.970 1.170 1.00 94.44 96 THR A C 1
ATOM 731 O O . THR A 1 96 ? -4.450 -9.847 0.719 1.00 94.44 96 THR A O 1
ATOM 734 N N . LEU A 1 97 ? -6.039 -11.142 1.621 1.00 94.25 97 LEU A N 1
ATOM 735 C CA . LEU A 1 97 ? -5.234 -12.368 1.602 1.00 94.25 97 LEU A CA 1
ATOM 736 C C . LEU A 1 97 ? -4.822 -12.755 0.182 1.00 94.25 97 LEU A C 1
ATOM 738 O O . LEU A 1 97 ? -3.644 -12.990 -0.076 1.00 94.25 97 LEU A O 1
ATOM 742 N N . LYS A 1 98 ? -5.771 -12.771 -0.763 1.00 94.38 98 LYS A N 1
ATOM 743 C CA . LYS A 1 98 ? -5.471 -13.051 -2.177 1.00 94.38 98 LYS A CA 1
ATOM 744 C C . LYS A 1 98 ? -4.401 -12.109 -2.709 1.00 94.38 98 LYS A C 1
ATOM 746 O O . LYS A 1 98 ? -3.473 -12.577 -3.356 1.00 94.38 98 LYS A O 1
ATOM 751 N N . LEU A 1 99 ? -4.506 -10.819 -2.390 1.00 93.19 99 LEU A N 1
ATOM 752 C CA . LEU A 1 99 ? -3.510 -9.823 -2.763 1.00 93.19 99 LEU A CA 1
ATOM 753 C C . LEU A 1 99 ? -2.132 -10.136 -2.180 1.00 93.19 99 LEU A C 1
ATOM 755 O O . LEU A 1 99 ? -1.152 -10.158 -2.917 1.00 93.19 99 LEU A O 1
ATOM 759 N N . MET A 1 100 ? -2.055 -10.432 -0.885 1.00 92.88 100 MET A N 1
ATOM 760 C CA . MET A 1 100 ? -0.789 -10.747 -0.221 1.00 92.88 100 MET A CA 1
ATOM 761 C C . MET A 1 100 ? -0.113 -12.007 -0.775 1.00 92.88 100 MET A C 1
ATOM 763 O O . MET A 1 100 ? 1.110 -12.115 -0.737 1.00 92.88 100 MET A O 1
ATOM 767 N N . HIS A 1 101 ? -0.895 -12.949 -1.307 1.00 92.50 101 HIS A N 1
ATOM 768 C CA . HIS A 1 101 ? -0.389 -14.161 -1.950 1.00 92.50 101 HIS A CA 1
ATOM 769 C C . HIS A 1 101 ? -0.008 -13.976 -3.424 1.00 92.50 101 HIS A C 1
ATOM 771 O O . HIS A 1 101 ? 0.605 -14.875 -4.003 1.00 92.50 101 HIS A O 1
ATOM 777 N N . THR A 1 102 ? -0.359 -12.851 -4.054 1.00 92.69 102 THR A N 1
ATOM 778 C CA . THR A 1 102 ? 0.045 -12.615 -5.443 1.00 92.69 102 THR A CA 1
ATOM 779 C C . THR A 1 102 ? 1.558 -12.382 -5.542 1.00 92.69 102 THR A C 1
ATOM 781 O O . THR A 1 102 ? 2.112 -11.601 -4.765 1.00 92.69 102 THR A O 1
ATOM 784 N N . PRO A 1 103 ? 2.259 -13.043 -6.483 1.00 93.50 103 PRO A N 1
ATOM 785 C CA . PRO A 1 103 ? 3.677 -12.791 -6.698 1.00 93.50 103 PRO A CA 1
ATOM 786 C C . PRO A 1 103 ? 3.874 -11.364 -7.224 1.00 93.50 103 PRO A C 1
ATOM 788 O O . PRO A 1 103 ? 3.195 -10.935 -8.157 1.00 93.50 103 PRO A O 1
ATOM 791 N N . ARG A 1 104 ? 4.817 -10.632 -6.630 1.00 91.56 104 ARG A N 1
ATOM 792 C CA . ARG A 1 104 ? 5.075 -9.212 -6.907 1.00 91.56 104 ARG A CA 1
ATOM 793 C C . ARG A 1 104 ? 6.567 -8.894 -6.889 1.00 91.56 104 ARG A C 1
ATOM 795 O O . ARG A 1 104 ? 7.388 -9.735 -6.530 1.00 91.56 104 ARG A O 1
ATOM 802 N N . CYS A 1 105 ? 6.916 -7.661 -7.247 1.00 91.31 105 CYS A N 1
ATOM 803 C CA . CYS A 1 105 ? 8.267 -7.149 -7.051 1.00 91.31 105 CYS A CA 1
ATOM 804 C C . CYS A 1 105 ? 8.559 -6.921 -5.555 1.00 91.31 105 CYS A C 1
ATOM 806 O O . CYS A 1 105 ? 7.661 -6.613 -4.769 1.00 91.31 105 CYS A O 1
ATOM 808 N N . GLY A 1 106 ? 9.831 -7.058 -5.174 1.00 90.12 106 GLY A N 1
ATOM 809 C CA . GLY A 1 106 ? 10.318 -6.797 -3.814 1.00 90.12 106 GLY A CA 1
ATOM 810 C C . GLY A 1 106 ? 10.579 -5.318 -3.505 1.00 90.12 106 GLY A C 1
ATOM 811 O O . GLY A 1 106 ? 11.134 -5.014 -2.456 1.00 90.12 106 GLY A O 1
ATOM 812 N N . LEU A 1 107 ? 10.239 -4.406 -4.421 1.00 89.69 107 LEU A N 1
ATOM 813 C CA . LEU A 1 107 ? 10.375 -2.969 -4.195 1.00 89.69 107 LEU A CA 1
ATOM 814 C C . LEU A 1 107 ? 9.239 -2.495 -3.264 1.00 89.69 107 LEU A C 1
ATOM 816 O O . LEU A 1 107 ? 8.095 -2.918 -3.477 1.00 89.69 107 LEU A O 1
ATOM 820 N N . PRO A 1 108 ? 9.520 -1.663 -2.245 1.00 90.25 108 PRO A N 1
ATOM 821 C CA . PRO A 1 108 ? 8.493 -1.146 -1.351 1.00 90.25 108 PRO A CA 1
ATOM 822 C C . PRO A 1 108 ? 7.521 -0.212 -2.076 1.00 90.25 108 PRO A C 1
ATOM 824 O O . PRO A 1 108 ? 7.892 0.497 -3.010 1.00 90.25 108 PRO A O 1
ATOM 827 N N . ASP A 1 109 ? 6.268 -0.214 -1.623 1.00 89.88 109 ASP A N 1
ATOM 828 C CA . ASP A 1 109 ? 5.199 0.606 -2.208 1.00 89.88 109 ASP A CA 1
ATOM 829 C C . ASP A 1 109 ? 5.233 2.039 -1.661 1.00 89.88 109 ASP A C 1
ATOM 831 O O . ASP A 1 109 ? 4.825 2.990 -2.331 1.00 89.88 109 ASP A O 1
ATOM 835 N N . VAL A 1 110 ? 5.719 2.195 -0.426 1.00 83.69 110 VAL A N 1
ATOM 836 C CA . VAL A 1 110 ? 5.809 3.477 0.273 1.00 83.69 110 VAL A CA 1
ATOM 837 C C . VAL A 1 110 ? 7.254 3.732 0.686 1.00 83.69 110 VAL A C 1
ATOM 839 O O . VAL A 1 110 ? 7.761 3.146 1.643 1.00 83.69 110 VAL A O 1
ATOM 842 N N . ASP A 1 111 ? 7.903 4.672 0.003 1.00 75.06 111 ASP A N 1
ATOM 843 C CA . ASP A 1 111 ? 9.249 5.113 0.358 1.00 75.06 111 ASP A CA 1
ATOM 844 C C . ASP A 1 111 ? 9.206 6.114 1.521 1.00 75.06 111 ASP A C 1
ATOM 846 O O . ASP A 1 111 ? 9.177 7.333 1.334 1.00 75.06 111 ASP A O 1
ATOM 850 N N . LYS A 1 112 ? 9.242 5.609 2.758 1.00 67.38 112 LYS A N 1
ATOM 851 C CA . LYS A 1 112 ? 9.335 6.461 3.961 1.00 67.38 112 LYS A CA 1
ATOM 852 C C . LYS A 1 112 ? 10.723 7.101 4.145 1.00 67.38 112 LYS A C 1
ATOM 854 O O . LYS A 1 112 ? 10.868 8.019 4.947 1.00 67.38 112 LYS A O 1
ATOM 859 N N . SER A 1 113 ? 11.733 6.660 3.389 1.00 61.41 113 SER A N 1
ATOM 860 C CA . SER A 1 113 ? 13.116 7.159 3.463 1.00 61.41 113 SER A CA 1
ATOM 861 C C . SER A 1 113 ? 13.309 8.553 2.853 1.00 61.41 113 SER A C 1
ATOM 863 O O . SER A 1 113 ? 14.240 9.261 3.232 1.00 61.41 113 SER A O 1
ATOM 865 N N . PHE A 1 114 ? 12.440 8.982 1.933 1.00 56.84 114 PHE A N 1
ATOM 866 C CA . PHE A 1 114 ? 12.565 10.272 1.247 1.00 56.84 114 PHE A CA 1
ATOM 867 C C . PHE A 1 114 ? 11.650 11.341 1.852 1.00 56.84 114 PHE A C 1
ATOM 869 O O . PHE A 1 114 ? 10.831 11.908 1.142 1.00 56.84 114 PHE A O 1
ATOM 876 N N . GLY A 1 115 ? 11.817 11.636 3.146 1.00 50.28 115 GLY A N 1
ATOM 877 C CA . GLY A 1 115 ? 11.359 12.885 3.774 1.00 50.28 115 GLY A CA 1
ATOM 878 C C . GLY A 1 115 ? 9.865 13.183 3.621 1.00 50.28 115 GLY A C 1
ATOM 879 O O . GLY A 1 115 ? 9.437 13.800 2.649 1.00 50.28 115 GLY A O 1
ATOM 880 N N . GLY A 1 116 ? 9.093 12.782 4.629 1.00 56.12 116 GLY A N 1
ATOM 881 C CA . GLY A 1 116 ? 7.655 12.987 4.709 1.00 56.12 116 GLY A CA 1
ATOM 882 C C . GLY A 1 116 ? 7.209 14.424 4.452 1.00 56.12 116 GLY A C 1
ATOM 883 O O . GLY A 1 116 ? 7.520 15.327 5.213 1.00 56.12 116 GLY A O 1
ATOM 884 N N . ASP A 1 117 ? 6.406 14.598 3.413 1.00 53.81 117 ASP A N 1
ATOM 885 C CA . ASP A 1 117 ? 5.215 15.430 3.463 1.00 53.81 117 ASP A CA 1
ATOM 886 C C . ASP A 1 117 ? 4.307 15.004 2.303 1.00 53.81 117 ASP A C 1
ATOM 888 O O . ASP A 1 117 ? 4.764 14.823 1.172 1.00 53.81 117 ASP A O 1
ATOM 892 N N . ARG A 1 118 ? 3.006 14.849 2.558 1.00 58.34 118 ARG A N 1
ATOM 893 C CA . ARG A 1 118 ? 1.988 14.549 1.530 1.00 58.34 118 ARG A CA 1
ATOM 894 C C . ARG A 1 118 ? 1.734 15.765 0.612 1.00 58.34 118 ARG A C 1
ATOM 896 O O . ARG A 1 118 ? 0.786 15.780 -0.173 1.00 58.34 118 ARG A O 1
ATOM 903 N N . THR A 1 119 ? 2.583 16.787 0.688 1.00 57.03 119 THR A N 1
ATOM 904 C CA . THR A 1 119 ? 2.470 18.048 -0.034 1.00 57.03 119 THR A CA 1
ATOM 905 C C . THR A 1 119 ? 3.205 17.978 -1.369 1.00 57.03 119 THR A C 1
ATOM 907 O O . THR A 1 119 ? 4.403 18.210 -1.434 1.00 57.03 119 THR A O 1
ATOM 910 N N . ARG A 1 120 ? 2.436 17.744 -2.443 1.00 59.38 120 ARG A N 1
ATOM 911 C CA . ARG A 1 120 ? 2.720 18.106 -3.850 1.00 59.38 120 ARG A CA 1
ATOM 912 C C . ARG A 1 120 ? 4.027 17.544 -4.467 1.00 59.38 120 ARG A C 1
ATOM 914 O O . ARG A 1 120 ? 5.123 17.833 -4.005 1.00 59.38 120 ARG A O 1
ATOM 921 N N . PRO A 1 121 ? 3.963 16.853 -5.622 1.00 56.47 121 PRO A N 1
ATOM 922 C CA . PRO A 1 121 ? 5.139 16.222 -6.219 1.00 56.47 121 PRO A CA 1
ATOM 923 C C . PRO A 1 121 ? 6.282 17.209 -6.494 1.00 56.47 121 PRO A C 1
ATOM 925 O O . PRO A 1 121 ? 6.084 18.273 -7.096 1.00 56.47 121 PRO A O 1
ATOM 928 N N . LYS A 1 122 ? 7.508 16.787 -6.150 1.00 57.62 122 LYS A N 1
ATOM 929 C CA . LYS A 1 122 ? 8.724 17.282 -6.802 1.00 57.62 122 LYS A CA 1
ATOM 930 C C . LYS A 1 122 ? 8.557 17.036 -8.300 1.00 57.62 122 LYS A C 1
ATOM 932 O O . LYS A 1 122 ? 8.549 15.896 -8.749 1.00 57.62 122 LYS A O 1
ATOM 937 N N . ARG A 1 123 ? 8.421 18.115 -9.078 1.00 65.00 123 ARG A N 1
ATOM 938 C CA . ARG A 1 123 ? 8.259 18.073 -10.544 1.00 65.00 123 ARG A CA 1
ATOM 939 C C . ARG A 1 123 ? 9.412 17.337 -11.246 1.00 65.00 123 ARG A C 1
ATOM 941 O O . ARG A 1 123 ? 9.232 16.868 -12.358 1.00 65.00 123 ARG A O 1
ATOM 948 N N . TYR A 1 124 ? 10.557 17.207 -10.576 1.00 60.09 124 TYR A N 1
ATOM 949 C CA . TYR A 1 124 ? 11.703 16.406 -10.984 1.00 60.09 124 TYR A CA 1
ATOM 950 C C . TYR A 1 124 ? 12.420 15.903 -9.720 1.00 60.09 124 TYR A C 1
ATOM 952 O O . TYR A 1 124 ? 12.680 16.692 -8.808 1.00 60.09 124 TYR A O 1
ATOM 960 N N . LEU A 1 125 ? 12.774 14.618 -9.654 1.00 58.03 125 LEU A N 1
ATOM 961 C CA . LEU A 1 125 ? 13.826 14.158 -8.746 1.00 58.03 125 LEU A CA 1
ATOM 962 C C . LEU A 1 125 ? 15.157 14.694 -9.300 1.00 58.03 125 LEU A C 1
ATOM 964 O O . LEU A 1 125 ? 15.655 14.203 -10.307 1.00 58.03 125 LEU A O 1
ATOM 968 N N . LEU A 1 126 ? 15.696 15.748 -8.680 1.00 58.53 126 LEU A N 1
ATOM 969 C CA . LEU A 1 126 ? 16.902 16.461 -9.138 1.00 58.53 126 LEU A CA 1
ATOM 970 C C . LEU A 1 126 ? 18.184 15.603 -9.115 1.00 58.53 126 LEU A C 1
ATOM 972 O O . LEU A 1 126 ? 19.160 15.962 -9.765 1.00 58.53 126 LEU A O 1
ATOM 976 N N . GLN A 1 127 ? 18.185 14.459 -8.423 1.00 57.53 127 GLN A N 1
ATOM 977 C CA . GLN A 1 127 ? 19.322 13.541 -8.362 1.00 57.53 127 GLN A CA 1
ATOM 978 C C . GLN A 1 127 ? 18.986 12.169 -8.975 1.00 57.53 127 GLN A C 1
ATOM 980 O O . GLN A 1 127 ? 18.306 11.342 -8.377 1.00 57.53 127 GLN A O 1
ATOM 985 N N . GLY A 1 128 ? 19.539 11.915 -10.164 1.00 63.22 128 GLY A N 1
ATOM 986 C CA . GLY A 1 128 ? 20.278 10.674 -10.427 1.00 63.22 128 GLY A CA 1
ATOM 987 C C . GLY A 1 128 ? 19.538 9.396 -10.833 1.00 63.22 128 GLY A C 1
ATOM 988 O O . GLY A 1 128 ? 20.212 8.391 -11.006 1.00 63.22 128 GLY A O 1
ATOM 989 N N . GLN A 1 129 ? 18.219 9.382 -11.046 1.00 68.25 129 GLN A N 1
ATOM 990 C CA . GLN A 1 129 ? 17.542 8.178 -11.584 1.00 68.25 129 GLN A CA 1
ATOM 991 C C . GLN A 1 129 ? 17.660 8.018 -13.107 1.00 68.25 129 GLN A C 1
ATOM 993 O O . GLN A 1 129 ? 17.191 7.040 -13.686 1.00 68.25 129 GL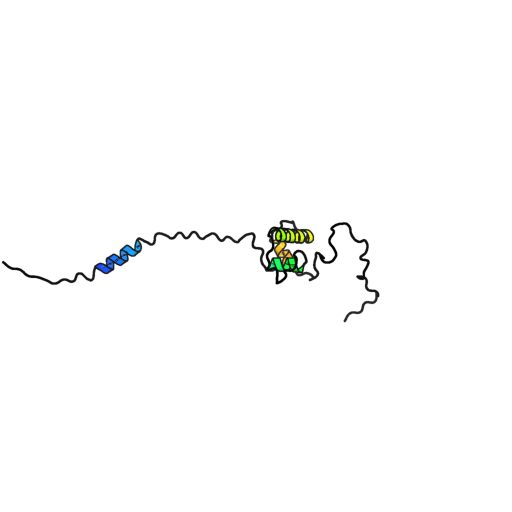N A O 1
ATOM 998 N N . ARG A 1 130 ? 18.268 8.990 -13.786 1.00 76.25 130 ARG A N 1
ATOM 999 C CA . ARG A 1 130 ? 18.521 8.906 -15.219 1.00 76.25 130 ARG A CA 1
ATOM 1000 C C . ARG A 1 130 ? 19.910 8.336 -15.436 1.00 76.25 130 ARG A C 1
ATOM 1002 O O . ARG A 1 130 ? 20.894 8.922 -14.989 1.00 76.25 130 ARG A O 1
ATOM 1009 N N . TRP A 1 131 ? 19.986 7.249 -16.192 1.00 83.31 131 TRP A N 1
ATOM 1010 C CA . TRP A 1 131 ? 21.257 6.751 -16.691 1.00 83.31 131 TRP A CA 1
ATOM 1011 C C . TRP A 1 131 ? 21.993 7.871 -17.446 1.00 83.31 131 TRP A C 1
ATOM 1013 O O . TRP A 1 131 ? 21.405 8.493 -18.338 1.00 83.31 131 TRP A O 1
ATOM 1023 N N . PRO A 1 132 ? 23.268 8.152 -17.120 1.00 82.69 132 PRO A N 1
ATOM 1024 C CA . PRO A 1 132 ? 24.021 9.236 -17.754 1.00 82.69 132 PRO A CA 1
ATOM 1025 C C . PRO A 1 132 ? 24.280 8.977 -19.246 1.00 82.69 132 PRO A C 1
ATOM 1027 O O . PRO A 1 132 ? 24.591 9.901 -19.993 1.00 82.69 132 PRO A O 1
ATOM 1030 N N . ARG A 1 133 ? 24.138 7.724 -19.694 1.00 87.38 133 ARG A N 1
ATOM 1031 C CA . ARG A 1 133 ? 24.221 7.305 -21.094 1.00 87.38 133 ARG A CA 1
ATOM 1032 C C . ARG A 1 133 ? 22.967 6.522 -21.471 1.00 87.38 133 ARG A C 1
ATOM 1034 O O . ARG A 1 133 ? 22.364 5.866 -20.630 1.00 87.38 133 ARG A O 1
ATOM 1041 N N . THR A 1 134 ? 22.591 6.595 -22.743 1.00 89.62 134 THR A N 1
ATOM 1042 C CA . THR A 1 134 ? 21.412 5.913 -23.303 1.00 89.62 134 THR A CA 1
ATOM 1043 C C . THR A 1 134 ? 21.721 4.515 -23.833 1.00 89.62 134 THR A C 1
ATOM 1045 O O . THR A 1 134 ? 20.820 3.687 -23.915 1.00 89.62 134 THR A O 1
ATOM 1048 N N . ALA A 1 135 ? 22.983 4.236 -24.171 1.00 91.88 135 ALA A N 1
ATOM 1049 C CA . ALA A 1 135 ? 23.440 2.899 -24.529 1.00 91.88 135 ALA A CA 1
ATOM 1050 C C . ALA A 1 135 ? 23.695 2.090 -23.249 1.00 91.88 135 ALA A C 1
ATOM 1052 O O . ALA A 1 135 ? 24.741 2.234 -22.617 1.00 91.88 135 ALA A O 1
ATOM 1053 N N . LEU A 1 136 ? 22.706 1.291 -22.850 1.00 89.75 136 LEU A N 1
ATOM 1054 C CA . LEU A 1 136 ? 22.776 0.413 -21.684 1.00 89.75 136 LEU A CA 1
ATOM 1055 C C . LEU A 1 136 ? 23.280 -0.970 -22.1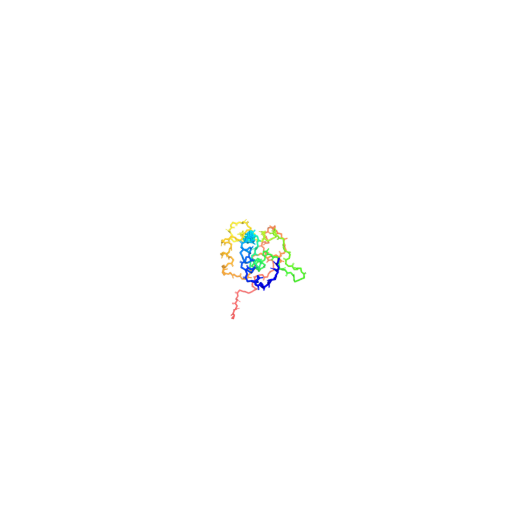16 1.00 89.75 136 LEU A C 1
ATOM 1057 O O . LEU A 1 136 ? 22.749 -1.550 -23.060 1.00 89.75 136 LEU A O 1
ATOM 1061 N N . THR A 1 137 ? 24.280 -1.506 -21.420 1.00 92.56 137 THR A N 1
ATOM 1062 C CA . THR A 1 137 ? 24.764 -2.886 -21.591 1.00 92.56 137 THR A CA 1
ATOM 1063 C C . THR A 1 137 ? 24.417 -3.704 -20.351 1.00 92.56 137 THR A C 1
ATOM 1065 O O . THR A 1 137 ? 24.579 -3.203 -19.239 1.00 92.56 137 THR A O 1
ATOM 1068 N N . TRP A 1 138 ? 23.971 -4.946 -20.530 1.00 89.31 138 TRP A N 1
ATOM 1069 C CA . TRP A 1 138 ? 23.658 -5.890 -19.451 1.00 89.31 138 TRP A CA 1
ATOM 1070 C C . TRP A 1 138 ? 24.391 -7.218 -19.697 1.00 89.31 138 TRP A C 1
ATOM 1072 O O . TRP A 1 138 ? 24.746 -7.510 -20.840 1.00 89.31 138 TRP A O 1
ATOM 1082 N N . THR A 1 139 ? 24.657 -7.973 -18.631 1.00 78.81 139 THR A N 1
ATOM 1083 C CA . THR A 1 139 ? 25.331 -9.287 -18.650 1.00 78.81 139 THR A CA 1
ATOM 1084 C C . THR A 1 139 ? 24.429 -10.355 -18.073 1.00 78.81 139 THR A C 1
ATOM 1086 O O . THR A 1 139 ? 23.789 -10.032 -17.045 1.00 78.81 139 THR A O 1
#

Secondary structure (DSSP, 8-state):
-----------SSHHHHHHHGGGGS--------------TT---HHHHHHHHHTTSSPPPPTTS-S---HHHHHHHHHHHHHHTTS---SS--HHHHHHHHS---SS-SS-TTS----S---SS--SS-S-S-S-----

Organism: NCBI:txid399045

Foldseek 3Di:
DDDDDDDDDPDDPVVVVVVVVVVVPPPDPPPPPPPPPPPQQPDDPLVVVLLCLQVLDPDDDPVRPPDDDSVSQLSSQQVVCVLVVHHSPSHCDPVNVVVSPDDDDSHHPDDPVPDDDPPDDPPDPPDDPDDPDPDDDDD

InterPro domains:
  IPR002477 Peptidoglycan binding-like [PF01471] (47-100)
  IPR021158 Peptidase M10A, cysteine switch, zinc binding site [PS00546] (103-110)
  IPR024079 Metallopeptidase, catalytic domain superfamily [G3DSA:3.40.390.10] (39-139)
  IPR036365 PGBD-like superfamily [SSF47090] (46-110)

pLDDT: mean 73.15, std 18.17, range [34.34, 96.12]